Protein AF-A0A1F9U3E6-F1 (afdb_monomer_lite)

Structure (mmCIF, N/CA/C/O backbone):
data_AF-A0A1F9U3E6-F1
#
_entry.id   AF-A0A1F9U3E6-F1
#
loop_
_atom_site.group_PDB
_atom_site.id
_atom_site.type_symbol
_atom_site.label_atom_id
_atom_site.label_alt_id
_atom_site.label_comp_id
_atom_site.label_asym_id
_atom_site.label_entity_id
_atom_site.label_seq_id
_atom_site.pdbx_PDB_ins_code
_atom_site.Cartn_x
_atom_site.Cartn_y
_atom_site.Cartn_z
_atom_site.occupancy
_atom_site.B_iso_or_equiv
_atom_site.auth_seq_id
_atom_site.auth_comp_id
_atom_site.auth_asym_id
_atom_site.auth_atom_id
_atom_site.pdbx_PDB_model_num
ATOM 1 N N . MET A 1 1 ? -41.825 0.086 84.594 1.00 45.62 1 MET A N 1
ATOM 2 C CA . MET A 1 1 ? -42.223 0.956 83.466 1.00 45.62 1 MET A CA 1
ATOM 3 C C . MET A 1 1 ? -41.959 0.216 82.165 1.00 45.62 1 MET A C 1
ATOM 5 O O . MET A 1 1 ? -40.825 0.167 81.710 1.00 45.62 1 MET A O 1
ATOM 9 N N . THR A 1 2 ? -42.973 -0.442 81.612 1.00 48.59 2 THR A N 1
ATOM 10 C CA . THR A 1 2 ? -42.896 -1.132 80.318 1.00 48.59 2 THR A CA 1
ATOM 11 C C . THR A 1 2 ? -43.120 -0.109 79.208 1.00 48.59 2 THR A C 1
ATOM 13 O O . THR A 1 2 ? -44.197 0.469 79.122 1.00 48.59 2 THR A O 1
ATOM 16 N N . ARG A 1 3 ? -42.098 0.166 78.390 1.00 51.69 3 ARG A N 1
ATOM 17 C CA . ARG A 1 3 ? -42.254 0.990 77.182 1.00 51.69 3 ARG A CA 1
ATOM 18 C C . ARG A 1 3 ? -43.031 0.178 76.142 1.00 51.69 3 ARG A C 1
ATOM 20 O O . ARG A 1 3 ? -42.557 -0.881 75.734 1.00 51.69 3 ARG A O 1
ATOM 27 N N . GLU A 1 4 ? -44.211 0.651 75.747 1.00 55.50 4 GLU A N 1
ATOM 28 C CA . GLU A 1 4 ? -44.958 0.091 74.617 1.00 55.50 4 GLU A CA 1
ATOM 29 C C . GLU A 1 4 ? -44.127 0.216 73.334 1.00 55.50 4 GLU A C 1
ATOM 31 O O . GLU A 1 4 ? -43.524 1.257 73.058 1.00 55.50 4 GLU A O 1
ATOM 36 N N . LYS A 1 5 ? -44.054 -0.873 72.561 1.00 70.19 5 LYS A N 1
ATOM 37 C CA . LYS A 1 5 ? -43.425 -0.862 71.238 1.00 70.19 5 LYS A CA 1
ATOM 38 C C . LYS A 1 5 ? -44.313 -0.059 70.280 1.00 70.19 5 LYS A C 1
ATOM 40 O O . LYS A 1 5 ? -45.517 -0.310 70.258 1.00 70.19 5 LYS A O 1
ATOM 45 N N . PRO A 1 6 ? -43.748 0.844 69.460 1.00 69.44 6 PRO A N 1
ATOM 46 C CA . PRO A 1 6 ? -44.520 1.523 68.427 1.00 69.44 6 PRO A CA 1
ATOM 47 C C . PRO A 1 6 ? -45.108 0.484 67.463 1.00 69.44 6 PRO A C 1
ATOM 49 O O . PRO A 1 6 ? -44.389 -0.389 66.971 1.00 69.44 6 PRO A O 1
ATOM 52 N N . SER A 1 7 ? -46.422 0.554 67.235 1.00 76.50 7 SER A N 1
ATOM 53 C CA . SER A 1 7 ? -47.119 -0.290 66.262 1.00 76.50 7 SER A CA 1
ATOM 54 C C . SER A 1 7 ? -47.214 0.450 64.929 1.00 76.50 7 SER A C 1
ATOM 56 O O . SER A 1 7 ? -47.636 1.602 64.885 1.00 76.50 7 SER A O 1
ATOM 58 N N . LEU A 1 8 ? -46.774 -0.202 63.851 1.00 81.44 8 LEU A N 1
ATOM 59 C CA . LEU A 1 8 ? -46.944 0.299 62.487 1.00 81.44 8 LEU A CA 1
ATOM 60 C C . LEU A 1 8 ? -48.427 0.227 62.108 1.00 81.44 8 LEU A C 1
ATOM 62 O O . LEU A 1 8 ? -49.066 -0.817 62.258 1.00 81.44 8 LEU A O 1
ATOM 66 N N . THR A 1 9 ? -48.971 1.332 61.614 1.00 84.50 9 THR A N 1
ATOM 67 C CA . THR A 1 9 ? -50.348 1.450 61.136 1.00 84.50 9 THR A CA 1
ATOM 68 C C . THR A 1 9 ? -50.423 1.221 59.626 1.00 84.50 9 THR A C 1
ATOM 70 O O . THR A 1 9 ? -49.431 1.317 58.910 1.00 84.50 9 THR A O 1
ATOM 73 N N . LYS A 1 10 ? -51.621 0.945 59.097 1.00 79.62 10 LYS A N 1
ATOM 74 C CA . LYS A 1 10 ? -51.821 0.784 57.643 1.00 79.62 10 LYS A CA 1
ATOM 75 C C . LYS A 1 10 ? -51.425 2.029 56.838 1.00 79.62 10 LYS A C 1
ATOM 77 O O . LYS A 1 10 ? -50.948 1.876 55.721 1.00 79.62 10 LYS A O 1
ATOM 82 N N . LYS A 1 11 ? -51.565 3.230 57.415 1.00 82.50 11 LYS A N 1
ATOM 83 C CA . LYS A 1 11 ? -51.102 4.485 56.800 1.00 82.50 11 LYS A CA 1
ATOM 84 C C . LYS A 1 11 ? -49.583 4.535 56.642 1.00 82.50 11 LYS A C 1
ATOM 86 O O . LYS A 1 11 ? -49.100 5.106 55.675 1.00 82.50 11 LYS A O 1
ATOM 91 N N . ASP A 1 12 ? -48.842 3.890 57.541 1.00 87.69 12 ASP A N 1
ATOM 92 C CA . ASP A 1 12 ? -47.379 3.822 57.459 1.00 87.69 12 ASP A CA 1
ATOM 93 C C . ASP A 1 12 ? -46.901 2.894 56.323 1.00 87.69 12 ASP A C 1
ATOM 95 O O . ASP A 1 12 ? -45.734 2.941 55.940 1.00 87.69 12 ASP A O 1
ATOM 99 N N . LEU A 1 13 ? -47.797 2.064 55.764 1.00 82.62 13 LEU A N 1
ATOM 100 C CA . LEU A 1 13 ? -47.520 1.149 54.651 1.00 82.62 13 LEU A CA 1
ATOM 101 C C . LEU A 1 13 ? -47.908 1.719 53.274 1.00 82.62 13 LEU A C 1
ATOM 103 O O . LEU A 1 13 ? -47.396 1.226 52.275 1.00 82.62 13 LEU A O 1
ATOM 107 N N . GLU A 1 14 ? -48.768 2.744 53.202 1.00 81.94 14 GLU A N 1
ATOM 108 C CA . GLU A 1 14 ? -49.197 3.383 51.940 1.00 81.94 14 GLU A CA 1
ATOM 109 C C . GLU A 1 14 ? -48.049 3.887 51.039 1.00 81.94 14 GLU A C 1
ATOM 111 O O . GLU A 1 14 ? -48.166 3.733 49.825 1.00 81.94 14 GLU A O 1
ATOM 116 N N . PRO A 1 15 ? -46.940 4.460 51.554 1.00 88.00 15 PRO A N 1
ATOM 117 C CA . PRO A 1 15 ? -45.846 4.916 50.694 1.00 88.00 15 PRO A CA 1
ATOM 118 C C . PRO A 1 15 ? -44.874 3.797 50.282 1.00 88.00 15 PRO A C 1
ATOM 120 O O . PRO A 1 15 ? -43.916 4.066 49.556 1.00 88.00 15 PRO A O 1
ATOM 123 N N . LEU A 1 16 ? -45.054 2.563 50.765 1.00 89.81 16 LEU A N 1
ATOM 124 C CA . LEU A 1 16 ? -44.155 1.457 50.452 1.00 89.81 16 LEU A CA 1
ATOM 125 C C . LEU A 1 16 ? -44.576 0.782 49.149 1.00 89.81 16 LEU A C 1
ATOM 127 O O . LEU A 1 16 ? -45.711 0.332 49.008 1.00 89.81 16 LEU A O 1
ATOM 131 N N . ALA A 1 17 ? -43.621 0.653 48.229 1.00 87.31 17 ALA A N 1
ATOM 132 C CA . ALA A 1 17 ? -43.819 -0.124 47.017 1.00 87.31 17 ALA A CA 1
ATOM 133 C C . ALA A 1 17 ? -44.179 -1.573 47.365 1.00 87.31 17 ALA A C 1
ATOM 135 O O . ALA A 1 17 ? -43.538 -2.231 48.194 1.00 87.31 17 ALA A O 1
ATOM 136 N N . THR A 1 18 ? -45.204 -2.078 46.700 1.00 91.81 18 THR A N 1
ATOM 137 C CA . THR A 1 18 ? -45.609 -3.470 46.796 1.00 91.81 18 THR A CA 1
ATOM 138 C C . THR A 1 18 ? -44.588 -4.365 46.103 1.00 91.81 18 THR A C 1
ATOM 140 O O . THR A 1 18 ? -43.869 -3.971 45.183 1.00 91.81 18 THR A O 1
ATOM 143 N N . LYS A 1 19 ? -44.554 -5.634 46.511 1.00 92.12 19 LYS A N 1
ATOM 144 C CA . LYS A 1 19 ? -43.705 -6.638 45.865 1.00 92.12 19 LYS A CA 1
ATOM 145 C C . LYS A 1 19 ? -43.997 -6.759 44.361 1.00 92.12 19 LYS A C 1
ATOM 147 O O . LYS A 1 19 ? -43.065 -6.881 43.581 1.00 92.12 19 LYS A O 1
ATOM 152 N N . ALA A 1 20 ? -45.267 -6.665 43.963 1.00 91.25 20 ALA A N 1
ATOM 153 C CA . ALA A 1 20 ? -45.671 -6.731 42.560 1.00 91.25 20 ALA A CA 1
ATOM 154 C C . ALA A 1 20 ? -45.130 -5.551 41.734 1.00 91.25 20 ALA A C 1
ATOM 156 O O . ALA A 1 20 ? -44.691 -5.747 40.604 1.00 91.25 20 ALA A O 1
ATOM 157 N N . GLU A 1 21 ? -45.117 -4.342 42.303 1.00 94.00 21 GLU A N 1
ATOM 158 C CA . GLU A 1 21 ? -44.534 -3.159 41.656 1.00 94.00 21 GLU A CA 1
ATOM 159 C C . GLU A 1 21 ? -43.013 -3.296 41.500 1.00 94.00 21 GLU A C 1
ATOM 161 O O . GLU A 1 21 ? -42.471 -2.954 40.449 1.00 94.00 21 GLU A O 1
ATOM 166 N N . LEU A 1 22 ? -42.326 -3.856 42.503 1.00 92.62 22 LEU A N 1
ATOM 167 C CA . LEU A 1 22 ? -40.889 -4.139 42.427 1.00 92.62 22 LEU A CA 1
ATOM 168 C C . LEU A 1 22 ? -40.567 -5.243 41.409 1.00 92.62 22 LEU A C 1
ATOM 170 O O . LEU A 1 22 ? -39.642 -5.082 40.616 1.00 92.62 22 LEU A O 1
ATOM 174 N N . ASP A 1 23 ? -41.339 -6.330 41.388 1.00 93.62 23 ASP A N 1
ATOM 175 C CA . ASP A 1 23 ? -41.152 -7.440 40.448 1.00 93.62 23 ASP A CA 1
ATOM 176 C C . ASP A 1 23 ? -41.360 -6.969 38.995 1.00 93.62 23 ASP A C 1
ATOM 178 O O . ASP A 1 23 ? -40.550 -7.279 38.120 1.00 93.62 23 ASP A O 1
ATOM 182 N N . ALA A 1 24 ? -42.388 -6.150 38.741 1.00 93.38 24 ALA A N 1
ATOM 183 C CA . ALA A 1 24 ? -42.636 -5.557 37.426 1.00 93.38 24 ALA A CA 1
ATOM 184 C C . ALA A 1 24 ? -41.516 -4.594 36.991 1.00 93.38 24 ALA A C 1
ATOM 186 O O . ALA A 1 24 ? -41.108 -4.608 35.829 1.00 93.38 24 ALA A O 1
ATOM 187 N N . ALA A 1 25 ? -40.987 -3.785 37.915 1.00 92.50 25 ALA A N 1
ATOM 188 C CA . ALA A 1 25 ? -39.886 -2.866 37.631 1.00 92.50 25 ALA A CA 1
ATOM 189 C C . ALA A 1 25 ? -38.560 -3.594 37.347 1.00 92.50 25 ALA A C 1
ATOM 191 O O . ALA A 1 25 ? -37.776 -3.144 36.512 1.00 92.50 25 ALA A O 1
ATOM 192 N N . VAL A 1 26 ? -38.299 -4.721 38.015 1.00 94.19 26 VAL A N 1
ATOM 193 C CA . VAL A 1 26 ? -37.081 -5.521 37.806 1.00 94.19 26 VAL A CA 1
ATOM 194 C C . VAL A 1 26 ? -37.167 -6.367 36.536 1.00 94.19 26 VAL A C 1
ATOM 196 O O . VAL A 1 26 ? -36.143 -6.573 35.890 1.00 94.19 26 VAL A O 1
ATOM 199 N N . ALA A 1 27 ? -38.362 -6.808 36.131 1.00 92.50 27 ALA A N 1
ATOM 200 C CA . ALA A 1 27 ? -38.557 -7.676 34.966 1.00 92.50 27 ALA A CA 1
ATOM 201 C C . ALA A 1 27 ? -38.040 -7.090 33.635 1.00 92.50 27 ALA A C 1
ATOM 203 O O . ALA A 1 27 ? -37.736 -7.848 32.718 1.00 92.50 27 ALA A O 1
ATOM 204 N N . VAL A 1 28 ? -37.929 -5.762 33.516 1.00 93.88 28 VAL A N 1
ATOM 205 C CA . VAL A 1 28 ? -37.403 -5.085 32.314 1.00 93.88 28 VAL A CA 1
ATOM 206 C C . VAL A 1 28 ? -35.890 -4.845 32.352 1.00 93.88 28 VAL A C 1
ATOM 208 O O . VAL A 1 28 ? -35.310 -4.404 31.360 1.00 93.88 28 VAL A O 1
ATOM 211 N N . LEU A 1 29 ? -35.237 -5.088 33.490 1.00 95.69 29 LEU A N 1
ATOM 212 C CA . LEU A 1 29 ? -33.806 -4.859 33.653 1.00 95.69 29 LEU A CA 1
ATOM 213 C C . LEU A 1 29 ? -33.018 -6.082 33.190 1.00 95.69 29 LEU A C 1
ATOM 215 O O . LEU A 1 29 ? -33.257 -7.198 33.642 1.00 95.69 29 LEU A O 1
ATOM 219 N N . ALA A 1 30 ? -32.016 -5.848 32.343 1.00 93.56 30 ALA A N 1
ATOM 220 C CA . ALA A 1 30 ? -31.064 -6.885 31.979 1.00 93.56 30 ALA A CA 1
ATOM 221 C C . ALA A 1 30 ? -30.292 -7.363 33.217 1.00 93.56 30 ALA A C 1
ATOM 223 O O . ALA A 1 30 ? -29.782 -6.577 34.025 1.00 93.56 30 ALA A O 1
ATOM 224 N N . THR A 1 31 ? -30.161 -8.674 33.344 1.00 94.69 31 THR A N 1
ATOM 225 C CA . THR A 1 31 ? -29.364 -9.312 34.380 1.00 94.69 31 THR A CA 1
ATOM 226 C C . THR A 1 31 ? -27.873 -9.087 34.133 1.00 94.69 31 THR A C 1
ATOM 228 O O . THR A 1 31 ? -27.398 -8.886 33.013 1.00 94.69 31 THR A O 1
ATOM 231 N N . LYS A 1 32 ? -27.074 -9.194 35.200 1.00 95.06 32 LYS A N 1
ATOM 232 C CA . LYS A 1 32 ? -25.606 -9.142 35.090 1.00 95.06 32 LYS A CA 1
ATOM 233 C C . LYS A 1 32 ? -25.048 -10.228 34.164 1.00 95.06 32 LYS A C 1
ATOM 235 O O . LYS A 1 32 ? -24.025 -10.003 33.526 1.00 95.06 32 LYS A O 1
ATOM 240 N N . ALA A 1 33 ? -25.702 -11.390 34.112 1.00 94.62 33 ALA A N 1
ATOM 241 C CA . ALA A 1 33 ? -25.305 -12.491 33.243 1.00 94.62 33 ALA A CA 1
ATOM 242 C C . ALA A 1 33 ? -25.534 -12.146 31.765 1.00 94.62 33 ALA A C 1
ATOM 244 O O . ALA A 1 33 ? -24.623 -12.326 30.962 1.00 94.62 33 ALA A O 1
ATOM 245 N N . GLU A 1 34 ? -26.692 -11.574 31.426 1.00 96.81 34 GLU A N 1
ATOM 246 C CA . GLU A 1 34 ? -27.007 -11.130 30.061 1.00 96.81 34 GLU A CA 1
ATOM 247 C C . GLU A 1 34 ? -26.061 -10.019 29.594 1.00 96.81 34 GLU A C 1
ATOM 249 O O . GLU A 1 34 ? -25.511 -10.098 28.497 1.00 96.81 34 GLU A O 1
ATOM 254 N N . LEU A 1 35 ? -25.788 -9.024 30.446 1.00 96.62 35 LEU A N 1
ATOM 255 C CA . LEU A 1 35 ? -24.839 -7.954 30.121 1.00 96.62 35 LEU A CA 1
ATOM 256 C C . LEU A 1 35 ? -23.410 -8.482 29.941 1.00 96.62 35 LEU A C 1
ATOM 258 O O . LEU A 1 35 ? -22.700 -8.035 29.042 1.00 96.62 35 LEU A O 1
ATOM 262 N N . LYS A 1 36 ? -22.980 -9.444 30.767 1.00 96.62 36 LYS A N 1
ATOM 263 C CA . LYS A 1 36 ? -21.658 -10.065 30.628 1.00 96.62 36 LYS A CA 1
ATOM 264 C C . LYS A 1 36 ? -21.553 -10.848 29.318 1.00 96.62 36 LYS A C 1
ATOM 266 O O . LYS A 1 36 ? -20.585 -10.649 28.593 1.00 96.62 36 LYS A O 1
ATOM 271 N N . ALA A 1 37 ? -22.554 -11.669 29.001 1.00 96.62 37 ALA A N 1
ATOM 272 C CA . ALA A 1 37 ? -22.595 -12.450 27.766 1.00 96.62 37 ALA A CA 1
ATOM 273 C C . ALA A 1 37 ? -22.610 -11.558 26.512 1.00 96.62 37 ALA A C 1
ATOM 275 O O . ALA A 1 37 ? -21.980 -11.890 25.514 1.00 96.62 37 ALA A O 1
ATOM 276 N N . ALA A 1 38 ? -23.276 -10.400 26.569 1.00 96.62 38 ALA A N 1
ATOM 277 C CA . ALA A 1 38 ? -23.304 -9.444 25.463 1.00 96.62 38 ALA A CA 1
ATOM 278 C C . ALA A 1 38 ? -21.953 -8.740 25.227 1.00 96.62 38 ALA A C 1
ATOM 280 O O . ALA A 1 38 ? -21.637 -8.386 24.092 1.00 96.62 38 ALA A O 1
ATOM 281 N N . VAL A 1 39 ? -21.157 -8.522 26.281 1.00 96.62 39 VAL A N 1
ATOM 282 C CA . VAL A 1 39 ? -19.864 -7.816 26.197 1.00 96.62 39 VAL A CA 1
ATOM 283 C C . VAL A 1 39 ? -18.693 -8.766 25.940 1.00 96.62 39 VAL A C 1
ATOM 285 O O . VAL A 1 39 ? -17.725 -8.356 25.308 1.00 96.62 39 VAL A O 1
ATOM 288 N N . GLU A 1 40 ? -18.777 -10.026 26.376 1.00 95.75 40 GLU A N 1
ATOM 289 C CA . GLU A 1 40 ? -17.721 -11.039 26.213 1.00 95.75 40 GLU A CA 1
ATOM 290 C C . GLU A 1 40 ? -17.151 -11.182 24.785 1.00 95.75 40 GLU A C 1
ATOM 292 O O . GLU A 1 40 ? -15.930 -11.281 24.667 1.00 95.75 40 GLU A O 1
ATOM 297 N N . PRO A 1 41 ? -17.949 -11.159 23.696 1.00 96.56 41 PRO A N 1
ATOM 298 C CA . PRO A 1 41 ? -17.407 -11.286 22.342 1.00 96.56 41 PRO A CA 1
ATOM 299 C C . PRO A 1 41 ? -16.817 -9.983 21.776 1.00 96.56 41 PRO A C 1
ATOM 301 O O . PRO A 1 41 ? -16.257 -9.996 20.679 1.00 96.56 41 PRO A O 1
ATOM 304 N N . LEU A 1 42 ? -16.971 -8.842 22.457 1.00 97.12 42 LEU A N 1
ATOM 305 C CA . LEU A 1 42 ? -16.523 -7.551 21.941 1.00 97.12 42 LEU A CA 1
ATOM 306 C C . LEU A 1 42 ? -15.027 -7.348 22.180 1.00 97.12 42 LEU A C 1
ATOM 308 O O . LEU A 1 42 ? -14.518 -7.551 23.281 1.00 97.12 42 LEU A O 1
ATOM 312 N N . ALA A 1 43 ? -14.341 -6.840 21.156 1.00 95.38 43 ALA A N 1
ATOM 313 C CA . ALA A 1 43 ? -12.961 -6.403 21.297 1.00 95.38 43 ALA A CA 1
ATOM 314 C C . ALA A 1 43 ? -12.846 -5.290 22.347 1.00 95.38 43 ALA A C 1
ATOM 316 O O . ALA A 1 43 ? -13.646 -4.348 22.412 1.00 95.38 43 ALA A O 1
ATOM 317 N N . THR A 1 44 ? -11.796 -5.363 23.150 1.00 96.69 44 THR A N 1
ATOM 318 C CA . THR A 1 44 ? -11.483 -4.342 24.139 1.00 96.69 44 THR A CA 1
ATOM 319 C C . THR A 1 44 ? -11.000 -3.062 23.459 1.00 96.69 44 THR A C 1
ATOM 321 O O . THR A 1 44 ? -10.383 -3.057 22.390 1.00 96.69 44 THR A O 1
ATOM 324 N N . LYS A 1 45 ? -11.187 -1.925 24.136 1.00 96.31 45 LYS A N 1
ATOM 325 C CA . LYS A 1 45 ? -10.653 -0.634 23.669 1.00 96.31 45 LYS A CA 1
ATOM 326 C C . LYS A 1 45 ? -9.126 -0.655 23.493 1.00 96.31 45 LYS A C 1
ATOM 328 O O . LYS A 1 45 ? -8.603 0.101 22.678 1.00 96.31 45 LYS A O 1
ATOM 333 N N . ALA A 1 46 ? -8.415 -1.478 24.267 1.00 96.62 46 ALA A N 1
ATOM 334 C CA . ALA A 1 46 ? -6.964 -1.612 24.180 1.00 96.62 46 ALA A CA 1
ATOM 335 C C . ALA A 1 46 ? -6.538 -2.331 22.892 1.00 96.62 46 ALA A C 1
ATOM 337 O O . ALA A 1 46 ? -5.635 -1.856 22.203 1.00 96.62 46 ALA A O 1
ATOM 338 N N . GLU A 1 47 ? -7.224 -3.416 22.530 1.00 97.44 47 GLU A N 1
ATOM 339 C CA . GLU A 1 47 ? -6.980 -4.151 21.283 1.00 97.44 47 GLU A CA 1
ATOM 340 C C . GLU A 1 47 ? -7.237 -3.269 20.061 1.00 97.44 47 GLU A C 1
ATOM 342 O O . GLU A 1 47 ? -6.381 -3.169 19.183 1.00 97.44 47 GLU A O 1
ATOM 347 N N . VAL A 1 48 ? -8.357 -2.537 20.046 1.00 97.94 48 VAL A N 1
ATOM 348 C CA . VAL A 1 48 ? -8.686 -1.615 18.946 1.00 97.94 48 VAL A CA 1
ATOM 349 C C . VAL A 1 48 ? -7.635 -0.507 18.808 1.00 97.94 48 VAL A C 1
ATOM 351 O O . VAL A 1 48 ? -7.199 -0.207 17.698 1.00 97.94 48 VAL A O 1
ATOM 354 N N . LYS A 1 49 ? -7.167 0.080 19.920 1.00 98.06 49 LYS A N 1
ATOM 355 C CA . LYS A 1 49 ? -6.097 1.096 19.892 1.00 98.06 49 LYS A CA 1
ATOM 356 C C . LYS A 1 49 ? -4.775 0.541 19.370 1.00 98.06 49 LYS A C 1
ATOM 358 O O . LYS A 1 49 ? -4.096 1.225 18.607 1.00 98.06 49 LYS A O 1
ATOM 363 N N . LYS A 1 50 ? -4.408 -0.678 19.773 1.00 98.12 50 LYS A N 1
ATOM 364 C CA . LYS A 1 50 ? -3.191 -1.341 19.295 1.00 98.12 50 LYS A CA 1
ATOM 365 C C . LYS A 1 50 ? -3.249 -1.551 17.782 1.00 98.12 50 LYS A C 1
ATOM 367 O O . LYS A 1 50 ? -2.317 -1.155 17.089 1.00 98.12 50 LYS A O 1
ATOM 372 N N . LEU A 1 51 ? -4.361 -2.087 17.278 1.00 97.94 51 LEU A N 1
ATOM 373 C CA . LEU A 1 51 ? -4.570 -2.275 15.842 1.00 97.94 51 LEU A CA 1
ATOM 374 C C . LEU A 1 51 ? -4.516 -0.946 15.084 1.00 97.94 51 LEU A C 1
ATOM 376 O O . LEU A 1 51 ? -3.832 -0.853 14.071 1.00 97.94 51 LEU A O 1
ATOM 380 N N . ALA A 1 52 ? -5.165 0.105 15.593 1.00 98.12 52 ALA A N 1
ATOM 381 C CA . ALA A 1 52 ? -5.115 1.429 14.976 1.00 98.12 52 ALA A CA 1
ATOM 382 C C . ALA A 1 52 ? -3.676 1.966 14.871 1.00 98.12 52 ALA A C 1
ATOM 384 O O . ALA A 1 52 ? -3.281 2.478 13.825 1.00 98.12 52 ALA A O 1
ATOM 385 N N . PHE A 1 53 ? -2.868 1.805 15.923 1.00 97.94 53 PHE A N 1
ATOM 386 C CA . PHE A 1 53 ? -1.466 2.222 15.911 1.00 97.94 53 PHE A CA 1
ATOM 387 C C . PHE A 1 53 ? -0.622 1.415 14.915 1.00 97.94 53 PHE A C 1
ATOM 389 O O . PHE A 1 53 ? 0.188 1.977 14.178 1.00 97.94 53 PHE A O 1
ATOM 396 N N . GLU A 1 54 ? -0.825 0.098 14.857 1.00 98.06 54 GLU A N 1
ATOM 397 C CA . GLU A 1 54 ? -0.143 -0.770 13.895 1.00 98.06 54 GLU A CA 1
ATOM 398 C C . GLU A 1 54 ? -0.514 -0.427 12.448 1.00 98.06 54 GLU A C 1
ATOM 400 O O . GLU A 1 54 ? 0.370 -0.390 11.593 1.00 98.06 54 GLU A O 1
ATOM 405 N N . ILE A 1 55 ? -1.782 -0.099 12.178 1.00 98.19 55 ILE A N 1
ATOM 406 C CA . ILE A 1 55 ? -2.248 0.359 10.861 1.00 98.19 55 ILE A CA 1
ATOM 407 C C . ILE A 1 55 ? -1.532 1.649 10.457 1.00 98.19 55 ILE A C 1
ATOM 409 O O . ILE A 1 55 ? -0.979 1.713 9.362 1.00 98.19 55 ILE A O 1
ATOM 413 N N . VAL A 1 56 ? -1.481 2.652 11.339 1.00 98.12 56 VAL A N 1
ATOM 414 C CA . VAL A 1 56 ? -0.797 3.925 11.050 1.00 98.12 56 VAL A CA 1
ATOM 415 C C . VAL A 1 56 ? 0.685 3.690 10.755 1.00 98.12 56 VAL A C 1
ATOM 417 O O . VAL A 1 56 ? 1.187 4.130 9.724 1.00 98.12 56 VAL A O 1
ATOM 420 N N . LYS A 1 57 ? 1.370 2.905 11.592 1.00 97.56 57 LYS A N 1
ATOM 421 C CA . LYS A 1 57 ? 2.782 2.556 11.386 1.00 97.56 57 LYS A CA 1
ATOM 422 C C . LYS A 1 57 ? 3.015 1.800 10.075 1.00 97.56 57 LYS A C 1
ATOM 424 O O . LYS A 1 57 ? 4.055 1.965 9.438 1.00 97.56 57 LYS A O 1
ATOM 429 N N . ASN A 1 58 ? 2.091 0.928 9.685 1.00 98.06 58 ASN A N 1
ATOM 430 C CA . ASN A 1 58 ? 2.194 0.198 8.427 1.00 98.06 58 ASN A CA 1
ATOM 431 C C . ASN A 1 58 ? 1.958 1.116 7.224 1.00 98.06 58 ASN A C 1
ATOM 433 O O . ASN A 1 58 ? 2.695 0.998 6.249 1.00 98.06 58 ASN A O 1
ATOM 437 N N . ASN A 1 59 ? 1.027 2.067 7.313 1.00 97.75 59 ASN A N 1
ATOM 438 C CA . ASN A 1 59 ? 0.810 3.069 6.268 1.00 97.75 59 ASN A CA 1
ATOM 439 C C . ASN A 1 59 ? 2.064 3.924 6.039 1.00 97.75 59 ASN A C 1
ATOM 441 O O . ASN A 1 59 ? 2.509 4.046 4.904 1.00 97.75 59 ASN A O 1
ATOM 445 N N . GLU A 1 60 ? 2.721 4.391 7.105 1.00 97.56 60 GLU A N 1
ATOM 446 C CA . GLU A 1 60 ? 3.986 5.135 6.990 1.00 97.56 60 GLU A CA 1
ATOM 447 C C . GLU A 1 60 ? 5.088 4.334 6.276 1.00 97.56 60 GLU A C 1
ATOM 449 O O . GLU A 1 60 ? 5.893 4.885 5.525 1.00 97.56 60 GLU A O 1
ATOM 454 N N . LYS A 1 61 ? 5.157 3.016 6.508 1.00 97.62 61 LYS A N 1
ATOM 455 C CA . LYS A 1 61 ? 6.102 2.144 5.795 1.00 97.62 61 LYS A CA 1
ATOM 456 C C . LYS A 1 61 ? 5.726 1.989 4.324 1.00 97.62 61 LYS A C 1
ATOM 458 O O . LYS A 1 61 ? 6.619 1.984 3.484 1.00 97.62 61 LYS A O 1
ATOM 463 N N . ILE A 1 62 ? 4.436 1.843 4.023 1.00 98.00 62 ILE A N 1
ATOM 464 C CA . ILE A 1 62 ? 3.933 1.726 2.649 1.00 98.00 62 ILE A CA 1
ATOM 465 C C . ILE A 1 62 ? 4.261 2.991 1.858 1.00 98.00 62 ILE A C 1
ATOM 467 O O . ILE A 1 62 ? 4.729 2.877 0.728 1.00 98.00 62 ILE A O 1
ATOM 471 N N . ASP A 1 63 ? 4.088 4.172 2.451 1.00 98.00 63 ASP A N 1
ATOM 472 C CA . ASP A 1 63 ? 4.417 5.436 1.791 1.00 98.00 63 ASP A CA 1
ATOM 473 C C . ASP A 1 63 ? 5.916 5.531 1.477 1.00 98.00 63 ASP A C 1
ATOM 475 O O . ASP A 1 63 ? 6.283 5.809 0.339 1.00 98.00 63 ASP A O 1
ATOM 479 N N . LYS A 1 64 ? 6.794 5.151 2.415 1.00 97.62 64 LYS A N 1
ATOM 480 C CA . LYS A 1 64 ? 8.247 5.086 2.154 1.00 97.62 64 LYS A CA 1
ATOM 481 C C . LYS A 1 64 ? 8.602 4.127 1.020 1.00 97.62 64 LYS A C 1
ATOM 483 O O . LYS A 1 64 ? 9.400 4.465 0.151 1.00 97.62 64 LYS A O 1
ATOM 488 N N . VAL A 1 65 ? 8.010 2.932 1.015 1.00 97.94 65 VAL A N 1
ATOM 489 C CA . VAL A 1 65 ? 8.238 1.945 -0.052 1.00 97.94 65 VAL A CA 1
ATOM 490 C C . VAL A 1 65 ? 7.744 2.475 -1.398 1.00 97.94 65 VAL A C 1
ATOM 492 O O . VAL A 1 65 ? 8.422 2.282 -2.406 1.00 97.94 65 VAL A O 1
ATOM 495 N N . ARG A 1 66 ? 6.594 3.1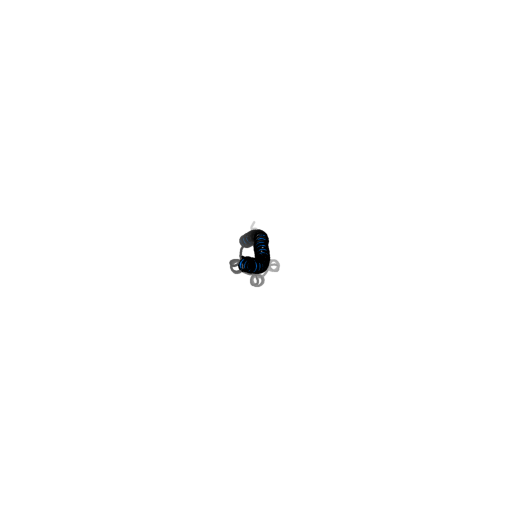60 -1.426 1.00 98.06 66 ARG A N 1
ATOM 496 C CA . ARG A 1 66 ? 6.062 3.801 -2.634 1.00 98.06 66 ARG A CA 1
ATOM 497 C C . ARG A 1 66 ? 7.033 4.856 -3.162 1.00 98.06 66 ARG A C 1
ATOM 499 O O . ARG A 1 66 ? 7.334 4.840 -4.352 1.00 98.06 66 ARG A O 1
ATOM 506 N N . ASP A 1 67 ? 7.543 5.728 -2.299 1.00 97.88 67 ASP A N 1
ATOM 507 C CA . ASP A 1 67 ? 8.466 6.795 -2.695 1.00 97.88 67 ASP A CA 1
ATOM 508 C C . ASP A 1 67 ? 9.784 6.231 -3.236 1.00 97.88 67 ASP A C 1
ATOM 510 O O . ASP A 1 67 ? 10.242 6.622 -4.312 1.00 97.88 67 ASP A O 1
ATOM 514 N N . GLU A 1 68 ? 10.366 5.242 -2.551 1.00 97.62 68 GLU A N 1
ATOM 515 C CA . GLU A 1 68 ? 11.566 4.552 -3.031 1.00 97.62 68 GLU A CA 1
ATOM 516 C C . GLU A 1 68 ? 11.341 3.858 -4.378 1.00 97.62 68 GLU A C 1
ATOM 518 O O . GLU A 1 68 ? 12.223 3.880 -5.242 1.00 97.62 68 GLU A O 1
ATOM 523 N N . LEU A 1 69 ? 10.180 3.223 -4.559 1.00 97.56 69 LEU A N 1
ATOM 524 C CA . LEU A 1 69 ? 9.827 2.557 -5.806 1.00 97.56 69 LEU A CA 1
ATOM 525 C C . LEU A 1 69 ? 9.689 3.569 -6.942 1.00 97.56 69 LEU A C 1
ATOM 527 O O . LEU A 1 69 ? 10.250 3.337 -8.009 1.00 97.56 69 LEU A O 1
ATOM 531 N N . ASN A 1 70 ? 9.019 4.697 -6.706 1.00 97.31 70 ASN A N 1
ATOM 532 C CA . ASN A 1 70 ? 8.867 5.765 -7.693 1.00 97.31 70 ASN A CA 1
ATOM 533 C C . ASN A 1 70 ? 10.229 6.302 -8.148 1.00 97.31 70 ASN A C 1
ATOM 535 O O . ASN A 1 70 ? 10.475 6.401 -9.347 1.00 97.31 70 ASN A O 1
ATOM 539 N N . ILE A 1 71 ? 11.147 6.560 -7.211 1.00 96.50 71 ILE A N 1
ATOM 540 C CA . ILE A 1 71 ? 12.512 7.009 -7.528 1.00 96.50 71 ILE A CA 1
ATOM 541 C C . ILE A 1 71 ? 13.257 5.949 -8.348 1.00 96.50 71 ILE A C 1
ATOM 543 O O . ILE A 1 71 ? 13.864 6.256 -9.374 1.00 96.50 71 ILE A O 1
ATOM 547 N N . LYS A 1 72 ? 13.225 4.682 -7.917 1.00 96.31 72 LYS A N 1
ATOM 548 C CA . LYS A 1 72 ? 13.907 3.590 -8.631 1.00 96.31 72 LYS A CA 1
ATOM 549 C C . LYS A 1 72 ? 13.326 3.371 -10.024 1.00 96.31 72 LYS A C 1
ATOM 551 O O . LYS A 1 72 ? 14.090 3.092 -10.946 1.00 96.31 72 LYS A O 1
ATOM 556 N N . MET A 1 73 ? 12.009 3.494 -10.179 1.00 96.00 73 MET A N 1
ATOM 557 C CA . MET A 1 73 ? 11.338 3.412 -11.471 1.00 96.00 73 MET A CA 1
ATOM 558 C C . MET A 1 73 ? 11.760 4.561 -12.377 1.00 96.00 73 MET A C 1
ATOM 560 O O . MET A 1 73 ? 12.171 4.292 -13.497 1.00 96.00 73 MET A O 1
ATOM 564 N N . ASP A 1 74 ? 11.743 5.803 -11.899 1.00 96.56 74 ASP A N 1
ATOM 565 C CA . ASP A 1 74 ? 12.141 6.969 -12.692 1.00 96.56 74 ASP A CA 1
ATOM 566 C C . ASP A 1 74 ? 13.593 6.859 -13.192 1.00 96.56 74 ASP A C 1
ATOM 568 O O . ASP A 1 74 ? 13.879 6.981 -14.388 1.00 96.56 74 ASP A O 1
ATOM 572 N N . VAL A 1 75 ? 14.516 6.480 -12.300 1.00 96.06 75 VAL A N 1
ATOM 573 C CA . VAL A 1 75 ? 15.918 6.226 -12.668 1.00 96.06 75 VAL A CA 1
ATOM 574 C C . VAL A 1 75 ? 16.041 5.033 -13.622 1.00 96.06 75 VAL A C 1
ATOM 576 O O . VAL A 1 75 ? 16.823 5.076 -14.574 1.00 96.06 75 VAL A O 1
ATOM 579 N N . GLY A 1 76 ? 15.296 3.955 -13.378 1.00 96.00 76 GLY A N 1
ATOM 580 C CA . GLY A 1 76 ? 15.294 2.757 -14.215 1.00 96.00 76 GLY A CA 1
ATOM 581 C C . GLY A 1 76 ? 14.814 3.046 -15.636 1.00 96.00 76 GLY A C 1
ATOM 582 O O . GLY A 1 76 ? 15.510 2.712 -16.595 1.00 96.00 76 GLY A O 1
ATOM 583 N N . PHE A 1 77 ? 13.677 3.729 -15.773 1.00 96.81 77 PHE A N 1
ATOM 584 C CA . PHE A 1 77 ? 13.125 4.156 -17.056 1.00 96.81 77 PHE A CA 1
ATOM 585 C C . PHE A 1 77 ? 14.070 5.110 -17.779 1.00 96.81 77 PHE A C 1
ATOM 587 O O . PHE A 1 77 ? 14.358 4.887 -18.951 1.00 96.81 77 PHE A O 1
ATOM 594 N N . SER A 1 78 ? 14.636 6.100 -17.086 1.00 96.56 78 SER A N 1
ATOM 595 C CA . SER A 1 78 ? 15.604 7.029 -17.682 1.00 96.56 78 SER A CA 1
ATOM 596 C C . SER A 1 78 ? 16.822 6.303 -18.262 1.00 96.56 78 SER A C 1
ATOM 598 O O . SER A 1 78 ? 17.256 6.594 -19.376 1.00 96.56 78 SER A O 1
ATOM 600 N N . ARG A 1 79 ? 17.352 5.293 -17.558 1.00 96.75 79 ARG A N 1
ATOM 601 C CA . ARG A 1 79 ? 18.460 4.463 -18.067 1.00 96.75 79 ARG A CA 1
ATOM 602 C C . ARG A 1 79 ? 18.068 3.664 -19.304 1.00 96.75 79 ARG A C 1
ATOM 604 O O . ARG A 1 79 ? 18.857 3.590 -20.243 1.00 96.75 79 ARG A O 1
ATOM 611 N N . VAL A 1 80 ? 16.875 3.071 -19.305 1.00 97.75 80 VAL A N 1
ATOM 612 C CA . VAL A 1 80 ? 16.365 2.309 -20.453 1.00 97.75 80 VAL A CA 1
ATOM 613 C C . VAL A 1 80 ? 16.176 3.225 -21.661 1.00 97.75 80 VAL A C 1
ATOM 615 O O . VAL A 1 80 ? 16.662 2.895 -22.739 1.00 97.75 80 VAL A O 1
ATOM 618 N N . MET A 1 81 ? 15.566 4.399 -21.484 1.00 96.50 81 MET A N 1
ATOM 619 C CA . MET A 1 81 ? 15.374 5.369 -22.567 1.00 96.50 81 MET A CA 1
ATOM 620 C C . MET A 1 81 ? 16.714 5.856 -23.127 1.00 96.50 81 MET A C 1
ATOM 622 O O . MET A 1 81 ? 16.908 5.845 -24.338 1.00 96.50 81 MET A O 1
ATOM 626 N N . HIS A 1 82 ? 17.696 6.152 -22.272 1.00 97.25 82 HIS A N 1
ATOM 627 C CA . HIS A 1 82 ? 19.042 6.500 -22.735 1.00 97.25 82 HIS A CA 1
ATOM 628 C C . HIS A 1 82 ? 19.742 5.367 -23.494 1.00 97.25 82 HIS A C 1
ATOM 630 O O . HIS A 1 82 ? 20.461 5.628 -24.463 1.00 97.25 82 HIS A O 1
ATOM 636 N N . ALA A 1 83 ? 19.554 4.113 -23.080 1.00 96.94 83 ALA A N 1
ATOM 637 C CA . ALA A 1 83 ? 20.097 2.969 -23.803 1.00 96.94 83 ALA A CA 1
ATOM 638 C C . ALA A 1 83 ? 19.445 2.820 -25.187 1.00 96.94 83 ALA A C 1
ATOM 640 O O . ALA A 1 83 ? 20.157 2.592 -26.166 1.00 96.94 83 ALA A O 1
ATOM 641 N N . ILE A 1 84 ? 18.124 3.008 -25.277 1.00 96.69 84 ILE A N 1
ATOM 642 C CA . ILE A 1 84 ? 17.370 2.998 -26.538 1.00 96.69 84 ILE A CA 1
ATOM 643 C C . ILE A 1 84 ? 17.848 4.126 -27.458 1.00 96.69 84 ILE A C 1
ATOM 645 O O . ILE A 1 84 ? 18.185 3.857 -28.608 1.00 96.69 84 ILE A O 1
ATOM 649 N N . ASP A 1 85 ? 17.974 5.355 -26.955 1.00 96.69 85 ASP A N 1
ATOM 650 C CA . ASP A 1 85 ? 18.468 6.495 -27.736 1.00 96.69 85 ASP A CA 1
ATOM 651 C C . ASP A 1 85 ? 19.893 6.258 -28.250 1.00 96.69 85 ASP A C 1
ATOM 653 O O . ASP A 1 85 ? 20.214 6.541 -29.407 1.00 96.69 85 ASP A O 1
ATOM 657 N N . SER A 1 86 ? 20.773 5.719 -27.400 1.00 96.94 86 SER A N 1
ATOM 658 C CA . SER A 1 86 ? 22.144 5.382 -27.794 1.00 96.94 86 SER A CA 1
ATOM 659 C C . SER A 1 86 ? 22.167 4.304 -28.876 1.00 96.94 86 SER A C 1
ATOM 661 O O . SER A 1 86 ? 22.941 4.400 -29.831 1.00 96.94 86 SER A O 1
ATOM 663 N N . PHE A 1 87 ? 21.307 3.294 -28.748 1.00 96.69 87 PHE A N 1
ATOM 664 C CA . PHE A 1 87 ? 21.164 2.229 -29.730 1.00 96.69 87 PHE A CA 1
ATOM 665 C C . PHE A 1 87 ? 20.641 2.759 -31.071 1.00 96.69 87 PHE A C 1
ATOM 667 O O . PHE A 1 87 ? 21.259 2.492 -32.099 1.00 96.69 87 PHE A O 1
ATOM 674 N N . ALA A 1 88 ? 19.580 3.570 -31.062 1.00 96.12 88 ALA A N 1
ATOM 675 C CA . ALA A 1 88 ? 19.018 4.187 -32.262 1.00 96.12 88 ALA A CA 1
ATOM 676 C C . ALA A 1 88 ? 20.063 5.041 -32.999 1.00 96.12 88 ALA A C 1
ATOM 678 O O . ALA A 1 88 ? 20.290 4.848 -34.192 1.00 96.12 88 ALA A O 1
ATOM 679 N N . ARG A 1 89 ? 20.804 5.890 -32.272 1.00 95.69 89 ARG A N 1
ATOM 680 C CA . ARG A 1 89 ? 21.904 6.690 -32.845 1.00 95.69 89 ARG A CA 1
ATOM 681 C C . ARG A 1 89 ? 23.013 5.832 -33.447 1.00 95.69 89 ARG A C 1
ATOM 683 O O . ARG A 1 89 ? 23.574 6.188 -34.480 1.00 95.69 89 ARG A O 1
ATOM 690 N N . LYS A 1 90 ? 23.370 4.712 -32.807 1.00 94.94 90 LYS A N 1
ATOM 691 C CA . LYS A 1 90 ? 24.344 3.771 -33.381 1.00 94.94 90 LYS A CA 1
ATOM 692 C C . LYS A 1 90 ? 23.815 3.162 -34.676 1.00 94.94 90 LYS A C 1
ATOM 694 O O . LYS A 1 90 ? 24.574 3.120 -35.635 1.00 94.94 90 LYS A O 1
ATOM 699 N N . GLY A 1 91 ? 22.548 2.750 -34.715 1.00 93.06 91 GLY A N 1
ATOM 700 C CA . GLY A 1 91 ? 21.890 2.250 -35.926 1.00 93.06 91 GLY A CA 1
ATOM 701 C C . GLY A 1 91 ? 21.970 3.247 -37.083 1.00 93.06 91 GLY A C 1
ATOM 702 O O . GLY A 1 91 ? 22.519 2.920 -38.129 1.00 93.06 91 GLY A O 1
ATOM 703 N N . GLU A 1 92 ? 21.562 4.497 -36.853 1.00 93.06 92 GLU A N 1
ATOM 704 C CA . GLU A 1 92 ? 21.656 5.567 -37.859 1.00 93.06 92 GLU A CA 1
ATOM 705 C C . GLU A 1 92 ? 23.093 5.794 -38.353 1.00 93.06 92 GLU A C 1
ATOM 707 O O . GLU A 1 92 ? 23.330 6.024 -39.541 1.00 93.06 92 GLU A O 1
ATOM 712 N N . ASN A 1 93 ? 24.073 5.728 -37.447 1.00 93.12 93 ASN A N 1
ATOM 713 C CA . ASN A 1 93 ? 25.481 5.872 -37.806 1.00 93.12 93 ASN A CA 1
ATOM 714 C C . ASN A 1 93 ? 25.993 4.690 -38.638 1.00 93.12 93 ASN A C 1
ATOM 716 O O . ASN A 1 93 ? 26.772 4.909 -39.5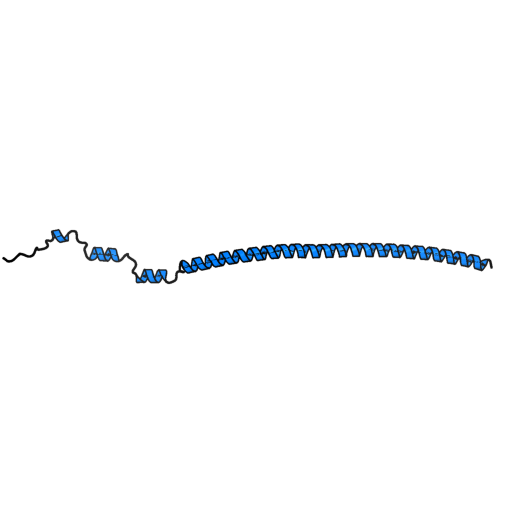66 1.00 93.12 93 ASN A O 1
ATOM 720 N N . TYR A 1 94 ? 25.571 3.460 -38.335 1.00 91.50 94 TYR A N 1
ATOM 721 C CA . TYR A 1 94 ? 25.903 2.289 -39.148 1.00 91.50 94 TYR A CA 1
ATOM 722 C C . TYR A 1 94 ? 25.289 2.390 -40.542 1.00 91.50 94 TYR A C 1
ATOM 724 O O . TYR A 1 94 ? 26.007 2.186 -41.522 1.00 91.50 94 TYR A O 1
ATOM 732 N N . ASP A 1 95 ? 24.021 2.793 -40.643 1.00 92.31 95 ASP A N 1
ATOM 733 C CA . ASP A 1 95 ? 23.349 3.001 -41.926 1.00 92.31 95 ASP A CA 1
ATOM 734 C C . ASP A 1 95 ? 24.090 4.048 -42.764 1.00 92.31 95 ASP A C 1
ATOM 736 O O . ASP A 1 95 ? 24.477 3.773 -43.902 1.00 92.3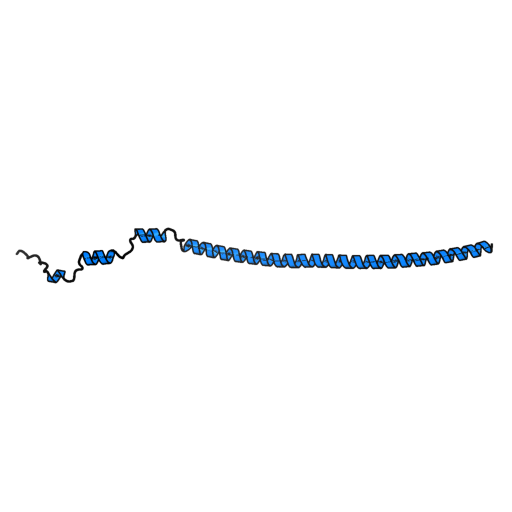1 95 ASP A O 1
ATOM 740 N N . ARG A 1 96 ? 24.409 5.214 -42.185 1.00 91.88 96 ARG A N 1
ATOM 741 C CA . ARG A 1 96 ? 25.203 6.252 -42.866 1.00 91.88 96 ARG A CA 1
ATOM 742 C C . ARG A 1 96 ? 26.580 5.751 -43.289 1.00 91.88 96 ARG A C 1
ATOM 744 O O . ARG A 1 96 ? 26.992 5.986 -44.422 1.00 91.88 96 ARG A O 1
ATOM 751 N N . SER A 1 97 ? 27.288 5.065 -42.395 1.00 91.00 97 SER A N 1
ATOM 752 C CA . SER A 1 97 ? 28.621 4.525 -42.675 1.00 91.00 97 SER A CA 1
ATOM 753 C C . SER A 1 97 ? 28.590 3.514 -43.825 1.00 91.00 97 SER A C 1
ATOM 755 O O . SER A 1 97 ? 29.445 3.558 -44.708 1.00 91.00 97 SER A O 1
ATOM 757 N N . SER A 1 98 ? 27.569 2.655 -43.876 1.00 89.06 98 SER A N 1
ATOM 758 C CA . SER A 1 98 ? 27.407 1.667 -44.946 1.00 89.06 98 SER A CA 1
ATOM 759 C C . SER A 1 98 ? 27.202 2.320 -46.319 1.00 89.06 98 SER A C 1
ATOM 761 O O . SER A 1 98 ? 27.826 1.907 -47.298 1.00 89.06 98 SER A O 1
ATOM 763 N N . ILE A 1 99 ? 26.410 3.397 -46.380 1.00 91.19 99 ILE A N 1
ATOM 764 C CA . ILE A 1 99 ? 26.173 4.169 -47.605 1.00 91.19 99 ILE A CA 1
ATOM 765 C C . ILE A 1 99 ? 27.472 4.829 -48.076 1.00 91.19 99 ILE A C 1
ATOM 767 O O . ILE A 1 99 ? 27.844 4.693 -49.242 1.00 91.19 99 ILE A O 1
ATOM 771 N N . LEU A 1 100 ? 28.186 5.503 -47.170 1.00 90.69 100 LEU A N 1
ATOM 772 C CA . LEU A 1 100 ? 29.456 6.162 -47.489 1.00 90.69 100 LEU A CA 1
ATOM 773 C C . LEU A 1 100 ? 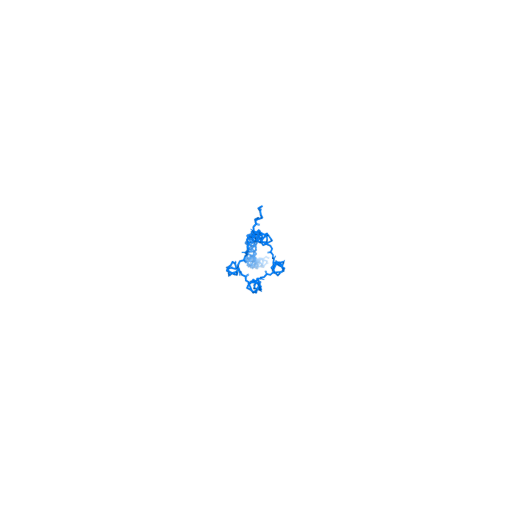30.5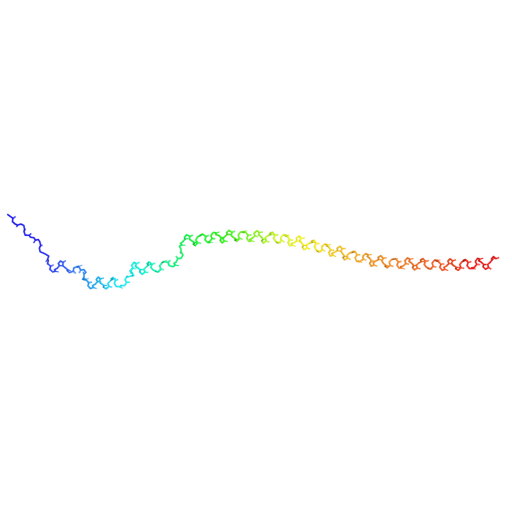14 5.157 -47.957 1.00 90.69 100 LEU A C 1
ATOM 775 O O . LEU A 1 100 ? 31.244 5.422 -48.912 1.00 90.69 100 LEU A O 1
ATOM 779 N N . HIS A 1 101 ? 30.578 3.980 -47.331 1.00 91.50 101 HIS A N 1
ATOM 780 C CA . HIS A 1 101 ? 31.496 2.928 -47.754 1.00 91.50 101 HIS A CA 1
ATOM 781 C C . HIS A 1 101 ? 31.159 2.409 -49.160 1.00 91.50 101 HIS A C 1
ATOM 783 O O . HIS A 1 101 ? 32.055 2.267 -49.990 1.00 91.50 101 HIS A O 1
ATOM 789 N N . GLY A 1 102 ? 29.874 2.205 -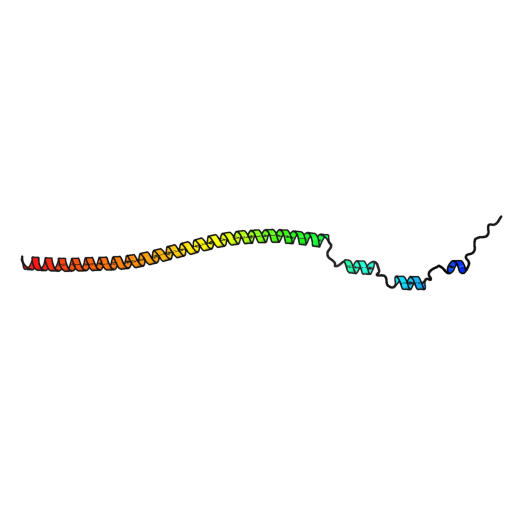49.470 1.00 89.94 102 GLY A N 1
ATOM 790 C CA . GLY A 1 102 ? 29.428 1.833 -50.816 1.00 89.94 102 GLY A CA 1
ATOM 791 C C . GLY A 1 102 ? 29.788 2.878 -51.878 1.00 89.94 102 GLY A C 1
ATOM 792 O O . GLY A 1 102 ? 30.250 2.525 -52.966 1.00 89.94 102 GLY A O 1
ATOM 793 N N . GLN A 1 103 ? 29.647 4.167 -51.554 1.00 90.38 103 GLN A N 1
ATOM 794 C CA . GLN A 1 103 ? 30.068 5.263 -52.434 1.00 90.38 103 GLN A CA 1
ATOM 795 C C . GLN A 1 103 ? 31.582 5.246 -52.671 1.00 90.38 103 GLN A C 1
ATOM 797 O O . GLN A 1 103 ? 32.016 5.255 -53.821 1.00 90.38 103 GLN A O 1
ATOM 802 N N . SER A 1 104 ? 32.381 5.114 -51.609 1.00 89.50 104 SER A N 1
ATOM 803 C CA . SER A 1 104 ? 33.844 5.058 -51.706 1.00 89.50 104 SER A CA 1
ATOM 804 C C . SER A 1 104 ? 34.337 3.872 -52.545 1.00 89.50 104 SER A C 1
ATOM 806 O O . SER A 1 104 ? 35.227 4.036 -53.381 1.00 89.50 104 SER A O 1
ATOM 808 N N . LEU A 1 105 ? 33.731 2.690 -52.390 1.00 91.69 105 LEU A N 1
ATOM 809 C CA . LEU A 1 105 ? 34.047 1.523 -53.221 1.00 91.69 105 LEU A CA 1
ATOM 810 C C . LEU A 1 105 ? 33.705 1.762 -54.695 1.00 91.69 105 LEU A C 1
ATOM 812 O O . LEU A 1 105 ? 34.474 1.378 -55.577 1.00 91.69 105 LEU A O 1
ATOM 816 N N . THR A 1 106 ? 32.578 2.423 -54.965 1.00 91.44 106 THR A N 1
ATOM 817 C CA . THR A 1 106 ? 32.162 2.767 -56.330 1.00 91.44 106 THR A CA 1
ATOM 818 C C . THR A 1 106 ? 33.150 3.744 -56.971 1.00 91.44 106 THR A C 1
ATOM 820 O O . THR A 1 106 ? 33.586 3.525 -58.101 1.00 91.44 106 THR A O 1
ATOM 823 N N . GLU A 1 107 ? 33.562 4.787 -56.249 1.00 92.88 107 GLU A N 1
ATOM 824 C CA . GLU A 1 107 ? 34.567 5.751 -56.712 1.00 92.88 107 GLU A CA 1
ATOM 825 C C . GLU A 1 107 ? 35.916 5.082 -56.992 1.00 92.88 107 GLU A C 1
ATOM 827 O O . GLU A 1 107 ? 36.490 5.272 -58.068 1.00 92.88 107 GLU A O 1
ATOM 832 N N . ALA A 1 108 ? 36.393 4.238 -56.073 1.00 92.06 108 ALA A N 1
ATOM 833 C CA . ALA A 1 108 ? 37.624 3.478 -56.256 1.00 92.06 108 ALA A CA 1
ATOM 834 C C . ALA A 1 108 ? 37.545 2.561 -57.488 1.00 92.06 108 ALA A C 1
ATOM 836 O O . ALA A 1 108 ? 38.493 2.483 -58.271 1.00 92.06 108 ALA A O 1
ATOM 837 N N . GLN A 1 109 ? 36.401 1.911 -57.719 1.00 92.56 109 GLN A N 1
ATOM 838 C CA . GLN A 1 109 ? 36.193 1.062 -58.892 1.00 92.56 109 GLN A CA 1
ATOM 839 C C . GLN A 1 109 ? 36.234 1.861 -60.204 1.00 92.56 109 GLN A C 1
ATOM 841 O O . GLN A 1 109 ? 36.785 1.384 -61.199 1.00 92.56 109 GLN A O 1
ATOM 846 N N . VAL A 1 110 ? 35.671 3.071 -60.227 1.00 93.69 110 VAL A N 1
ATOM 847 C CA . VAL A 1 110 ? 35.735 3.962 -61.397 1.00 93.69 110 VAL A CA 1
ATOM 848 C C . VAL A 1 110 ? 37.177 4.387 -61.676 1.00 93.69 110 VAL A C 1
ATOM 850 O O . VAL A 1 110 ? 37.617 4.306 -62.824 1.00 93.69 110 VAL A O 1
ATOM 853 N N . GLN A 1 111 ? 37.929 4.778 -60.643 1.00 94.38 111 GLN A N 1
ATOM 854 C CA . GLN A 1 111 ? 39.341 5.152 -60.780 1.00 94.38 111 GLN A CA 1
ATOM 855 C C . GLN A 1 111 ? 40.189 3.988 -61.303 1.00 94.38 111 GLN A C 1
ATOM 857 O O . GLN A 1 111 ? 40.968 4.169 -62.239 1.00 94.38 111 GLN A O 1
ATOM 862 N N . LEU A 1 112 ? 39.994 2.778 -60.769 1.00 94.25 112 LEU A N 1
ATOM 863 C CA . LEU A 1 112 ? 40.694 1.580 -61.238 1.00 94.25 112 LEU A CA 1
ATOM 864 C C . LEU A 1 112 ? 40.403 1.284 -62.712 1.00 94.25 112 LEU A C 1
ATOM 866 O O . LEU A 1 112 ? 41.341 1.069 -63.476 1.00 94.25 112 LEU A O 1
ATOM 870 N N . LYS A 1 113 ? 39.138 1.356 -63.147 1.00 93.81 113 LYS A N 1
ATOM 871 C CA . LYS A 1 113 ? 38.780 1.179 -64.567 1.00 93.81 113 LYS A CA 1
ATOM 872 C C . LYS A 1 113 ? 39.438 2.219 -65.473 1.00 93.81 113 LYS A C 1
ATOM 874 O O . LYS A 1 113 ? 39.824 1.900 -66.597 1.00 93.81 113 LYS A O 1
ATOM 879 N N . ASP A 1 114 ? 39.564 3.463 -65.017 1.00 93.88 114 ASP A N 1
ATOM 880 C CA . ASP A 1 114 ? 40.269 4.494 -65.782 1.00 93.88 114 ASP A CA 1
ATOM 881 C C . ASP A 1 114 ? 41.773 4.196 -65.869 1.00 93.88 114 ASP A C 1
ATOM 883 O O . ASP A 1 114 ? 42.371 4.276 -66.944 1.00 93.88 114 ASP A O 1
ATOM 887 N N . HIS A 1 115 ? 42.379 3.759 -64.763 1.00 94.81 115 HIS A N 1
ATOM 888 C CA . HIS A 1 115 ? 43.778 3.337 -64.731 1.00 94.81 115 HIS A CA 1
ATOM 889 C C . HIS A 1 115 ? 44.030 2.141 -65.665 1.00 94.81 115 HIS A C 1
ATOM 891 O O . HIS A 1 115 ? 45.003 2.154 -66.419 1.00 94.81 115 HIS A O 1
ATOM 897 N N . GLU A 1 116 ? 43.138 1.147 -65.687 1.00 93.56 116 GLU A N 1
ATOM 898 C CA . GLU A 1 116 ? 43.197 0.006 -66.610 1.00 93.56 116 GLU A CA 1
ATOM 899 C C . GLU A 1 116 ? 43.172 0.455 -68.076 1.00 93.56 116 GLU A C 1
ATOM 901 O O . GLU A 1 116 ? 43.995 0.002 -68.876 1.00 93.56 116 GLU A O 1
ATOM 906 N N . ARG A 1 117 ? 42.286 1.396 -68.432 1.00 92.94 117 ARG A N 1
ATOM 907 C CA . ARG A 1 117 ? 42.233 1.973 -69.786 1.00 92.94 117 ARG A CA 1
ATOM 908 C C . ARG A 1 117 ? 43.532 2.682 -70.152 1.00 92.94 117 ARG A C 1
ATOM 910 O O . ARG A 1 117 ? 44.054 2.464 -71.245 1.00 92.94 117 ARG A O 1
ATOM 917 N N . ARG A 1 118 ? 44.080 3.503 -69.250 1.00 92.62 118 ARG A N 1
ATOM 918 C CA . ARG A 1 118 ? 45.357 4.204 -69.476 1.00 92.62 118 ARG A CA 1
ATOM 919 C C . ARG A 1 118 ? 46.504 3.219 -69.688 1.00 92.62 118 ARG A C 1
ATOM 921 O O . ARG A 1 118 ? 47.283 3.390 -70.622 1.00 92.62 118 ARG A O 1
ATOM 928 N N . LEU A 1 119 ? 46.582 2.166 -68.874 1.00 92.19 119 LEU A N 1
ATOM 929 C CA . LEU A 1 119 ? 47.592 1.116 -69.021 1.00 92.19 119 LEU A CA 1
ATOM 930 C C . LEU A 1 119 ? 47.443 0.350 -70.341 1.00 92.19 119 LEU A C 1
ATOM 932 O O . LEU A 1 119 ? 48.452 0.060 -70.979 1.00 92.19 119 LEU A O 1
ATOM 936 N N . ALA A 1 120 ? 46.217 0.054 -70.780 1.00 91.19 120 ALA A N 1
ATOM 937 C CA . ALA A 1 120 ? 45.974 -0.594 -72.069 1.00 91.19 120 ALA A CA 1
ATOM 938 C C . ALA A 1 120 ? 46.459 0.269 -73.246 1.00 91.19 120 ALA A C 1
ATOM 940 O O . ALA A 1 120 ? 47.129 -0.239 -74.143 1.00 91.19 120 ALA A O 1
ATOM 941 N N . VAL A 1 121 ? 46.194 1.581 -73.215 1.00 92.81 121 VAL A N 1
ATOM 942 C CA . VAL A 1 121 ? 46.692 2.524 -74.231 1.00 92.81 121 VAL A CA 1
ATOM 943 C C . VAL A 1 121 ? 48.219 2.610 -74.223 1.00 92.81 121 VAL A C 1
ATOM 945 O O . VAL A 1 121 ? 48.826 2.647 -75.290 1.00 92.81 121 VAL A O 1
ATOM 948 N N . LEU A 1 122 ? 48.852 2.634 -73.046 1.00 89.25 122 LEU A N 1
ATOM 949 C CA . LEU A 1 122 ? 50.314 2.665 -72.942 1.00 89.25 122 LEU A CA 1
ATOM 950 C C . LEU A 1 122 ? 50.952 1.381 -73.483 1.00 89.25 122 LEU A C 1
ATOM 952 O O . LEU A 1 122 ? 51.907 1.473 -74.245 1.00 89.25 122 LEU A O 1
ATOM 956 N N . LYS A 1 123 ? 50.390 0.208 -73.166 1.00 87.56 123 LYS A N 1
ATOM 957 C CA . LYS A 1 123 ? 50.843 -1.080 -73.718 1.00 87.56 123 LYS A CA 1
ATOM 958 C C . LYS A 1 123 ? 50.668 -1.180 -75.231 1.00 87.56 123 LYS A C 1
ATOM 960 O O . LYS A 1 123 ? 51.474 -1.817 -75.882 1.00 87.56 123 LYS A O 1
ATOM 965 N N . ALA A 1 124 ? 49.628 -0.566 -75.794 1.00 84.19 124 ALA A N 1
ATOM 966 C CA . ALA A 1 124 ? 49.428 -0.535 -77.243 1.00 84.19 124 ALA A CA 1
ATOM 967 C C . ALA A 1 124 ? 50.398 0.419 -77.970 1.00 84.19 124 ALA A C 1
ATOM 969 O O . ALA A 1 124 ? 50.509 0.358 -79.191 1.00 84.19 124 ALA A O 1
ATOM 970 N N . LYS A 1 125 ? 51.056 1.329 -77.236 1.00 81.69 125 LYS A N 1
ATOM 971 C CA . LYS A 1 125 ? 52.034 2.290 -77.767 1.00 81.69 125 LYS A CA 1
ATOM 972 C C . LYS A 1 125 ? 53.496 1.853 -77.596 1.00 81.69 125 LYS A C 1
ATOM 974 O O . LYS A 1 125 ? 54.355 2.507 -78.181 1.00 81.69 125 LYS A O 1
ATOM 979 N N . SER A 1 126 ? 53.773 0.825 -76.791 1.00 65.75 126 SER A N 1
ATOM 980 C CA . SER A 1 126 ? 55.099 0.203 -76.630 1.00 65.75 126 SER A CA 1
ATOM 981 C C . SER A 1 126 ? 55.256 -0.994 -77.553 1.00 65.75 126 SER A C 1
ATOM 983 O O . SER A 1 126 ? 56.347 -1.142 -78.135 1.00 65.75 126 SER A O 1
#

pLDDT: mean 91.73, std 9.5, range [45.62, 98.19]

Foldseek 3Di:
DDDDDDDDDPVNCVVPDDPVNVCVVCVPDDDPVRVCVVCVVDDDPVRVVVVVVVVVVVVVVVVVVVVVVVVCVVVVVVVVVVVVVVVVVVVVVVVVVVVVVVVVVVVVVVVVVVVVVVVVVVVVVD

Secondary structure (DSSP, 8-state):
--PPPPPPPHHHHTTSPPHHHHHHHHTTSPPHHHHHHHHTTSPPHHHHHHHHHHHHHHHHHHHHHHHHHHHHHHHHHHHHHHHHHHHHHHHHHHHHHHHHHHHHHHHHHHHHHHHHHHHHHHHHH-

Sequence (126 aa):
MTREKPSLTKKDLEPLATKAELDAAVAVLATKAELKAAVEPLATKAEVKKLAFEIVKNNEKIDKVRDELNIKMDVGFSRVMHAIDSFARKGENYDRSSILHGQSLTEAQVQLKDHERRLAVLKAKS

Radius of gyration: 53.92 Å; chains: 1; bounding box: 107×20×161 Å